Protein AF-A0A6S7BMT7-F1 (afdb_monomer)

Solvent-accessible surface area (backbone atoms only — not comparable to full-atom values): 5112 Å² total; per-residue (Å²): 109,72,68,55,49,49,52,50,24,50,52,30,46,52,52,21,51,53,28,51,73,71,34,78,83,45,37,68,55,17,35,62,33,44,46,52,20,32,56,45,41,44,57,51,30,59,74,70,66,37,60,72,60,37,55,52,42,53,51,50,40,52,52,35,53,53,54,33,44,45,69,79,36,48,67,64,43,37,54,77,69,63,62,72,83,77,68,82,82,81,75,76,131

Structure (mmCIF, N/CA/C/O backbone):
data_AF-A0A6S7BMT7-F1
#
_entry.id   AF-A0A6S7BMT7-F1
#
loop_
_atom_site.group_PDB
_atom_site.id
_atom_site.type_symbol
_atom_site.label_atom_id
_atom_site.label_alt_id
_atom_site.label_comp_id
_atom_site.label_asym_id
_atom_site.label_entity_id
_atom_site.label_seq_id
_atom_site.pdbx_PDB_ins_code
_atom_site.Cartn_x
_atom_site.Cartn_y
_atom_site.Cartn_z
_atom_site.occupancy
_atom_site.B_iso_or_equiv
_atom_site.auth_seq_id
_atom_site.auth_comp_id
_atom_site.auth_asym_id
_atom_site.auth_atom_id
_atom_site.pdbx_PDB_model_num
ATOM 1 N N . MET A 1 1 ? -20.571 5.332 9.956 1.00 84.25 1 MET A N 1
ATOM 2 C CA . MET A 1 1 ? -19.484 6.020 9.225 1.00 84.25 1 MET A CA 1
ATOM 3 C C . MET A 1 1 ? -18.081 5.549 9.603 1.00 84.25 1 MET A C 1
ATOM 5 O O . MET A 1 1 ? -17.439 4.943 8.759 1.00 84.25 1 MET A O 1
ATOM 9 N N . TRP A 1 2 ? -17.558 5.778 10.818 1.00 90.56 2 TRP A N 1
ATOM 10 C CA . TRP A 1 2 ? -16.176 5.353 11.135 1.00 90.56 2 TRP A CA 1
ATOM 11 C C . TRP A 1 2 ? -15.979 3.833 11.163 1.00 90.56 2 TRP A C 1
ATOM 13 O O . TRP A 1 2 ? -14.957 3.356 10.678 1.00 90.56 2 TRP A O 1
ATOM 23 N N . GLU A 1 3 ? -16.960 3.072 11.651 1.00 90.12 3 GLU A N 1
ATOM 24 C CA . GLU A 1 3 ? -16.943 1.603 11.560 1.00 90.12 3 GLU A CA 1
ATOM 25 C C . GLU A 1 3 ? -16.970 1.108 10.108 1.00 90.12 3 GLU A C 1
ATOM 27 O O . GLU A 1 3 ? -16.250 0.181 9.756 1.00 90.12 3 GLU A O 1
ATOM 32 N N . GLU A 1 4 ? -17.740 1.759 9.235 1.00 93.56 4 GLU A N 1
ATOM 33 C CA . GLU A 1 4 ? -17.792 1.412 7.808 1.00 93.56 4 GLU A CA 1
ATOM 34 C C . GLU A 1 4 ? -16.443 1.678 7.129 1.00 93.56 4 GLU A C 1
ATOM 36 O O . GLU A 1 4 ? -15.986 0.864 6.332 1.00 93.56 4 GLU A O 1
ATOM 41 N N . LEU A 1 5 ? -15.764 2.777 7.483 1.00 92.19 5 LEU A N 1
ATOM 42 C CA . LEU A 1 5 ? -14.412 3.075 7.000 1.00 92.19 5 LEU A CA 1
ATOM 43 C C . LEU A 1 5 ? -13.373 2.072 7.515 1.00 92.19 5 LEU A C 1
ATOM 45 O O . LEU A 1 5 ? -12.471 1.706 6.762 1.00 92.19 5 LEU A O 1
ATOM 49 N N . GLN A 1 6 ? -13.499 1.609 8.763 1.00 92.12 6 GLN A N 1
ATOM 50 C CA . GLN A 1 6 ? -12.658 0.537 9.302 1.00 92.12 6 GLN A CA 1
ATOM 51 C C . GLN A 1 6 ? -12.845 -0.751 8.500 1.00 92.12 6 GLN A C 1
ATOM 53 O O . GLN A 1 6 ? -11.868 -1.300 7.996 1.00 92.12 6 GLN A O 1
ATOM 58 N N . TRP A 1 7 ? -14.093 -1.180 8.299 1.00 94.94 7 TRP A N 1
ATOM 59 C CA . TRP A 1 7 ? -14.410 -2.359 7.494 1.00 94.94 7 TRP A CA 1
ATOM 60 C C . TRP A 1 7 ? -13.920 -2.234 6.054 1.00 94.94 7 TRP A C 1
ATOM 62 O O . TRP A 1 7 ? -13.319 -3.165 5.520 1.00 94.94 7 TRP A O 1
ATOM 72 N N . PHE A 1 8 ? -14.116 -1.072 5.436 1.00 94.81 8 PHE A N 1
ATOM 73 C CA . PHE A 1 8 ? -13.631 -0.803 4.090 1.00 94.81 8 PHE A CA 1
ATOM 74 C C . PHE A 1 8 ? -12.101 -0.897 4.005 1.00 94.81 8 PHE A C 1
ATOM 76 O O . PHE A 1 8 ? -11.578 -1.567 3.113 1.00 94.81 8 PHE A O 1
ATOM 83 N N . ALA A 1 9 ? -11.372 -0.307 4.961 1.00 92.62 9 ALA A N 1
ATOM 84 C CA . ALA A 1 9 ? -9.919 -0.437 5.041 1.00 92.62 9 ALA A CA 1
ATOM 85 C C . ALA A 1 9 ? -9.490 -1.901 5.217 1.00 92.62 9 ALA A C 1
ATOM 87 O O . ALA A 1 9 ? -8.584 -2.357 4.524 1.00 92.62 9 ALA A O 1
ATOM 88 N N . THR A 1 10 ? -10.160 -2.666 6.079 1.00 94.00 10 THR A N 1
ATOM 89 C CA . THR A 1 10 ? -9.874 -4.094 6.274 1.00 94.00 10 THR A CA 1
ATOM 90 C C . THR A 1 10 ? -10.057 -4.888 4.982 1.00 94.00 10 THR A C 1
ATOM 92 O O . THR A 1 10 ? -9.170 -5.653 4.605 1.00 94.00 10 THR A O 1
ATO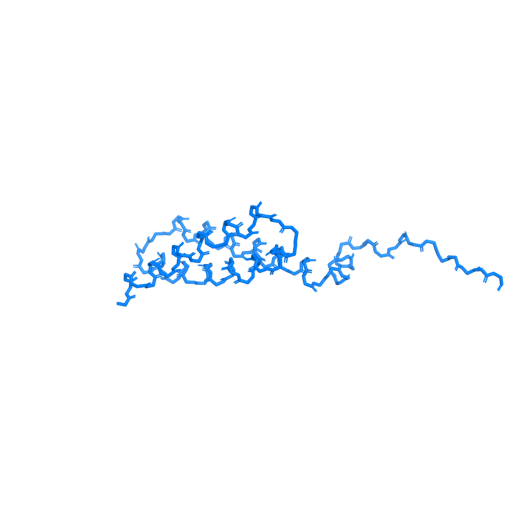M 95 N N . VAL A 1 11 ? -11.162 -4.677 4.261 1.00 96.62 11 VAL A N 1
ATOM 96 C CA . VAL A 1 11 ? -11.424 -5.348 2.977 1.00 96.62 11 VAL A CA 1
ATOM 97 C C . VAL A 1 11 ? -10.359 -4.989 1.941 1.00 96.62 11 VAL A C 1
ATOM 99 O O . VAL A 1 11 ? -9.846 -5.881 1.263 1.00 96.62 11 VAL A O 1
ATOM 102 N N . LEU A 1 12 ? -9.968 -3.714 1.846 1.00 95.44 12 LEU A N 1
ATOM 103 C CA . LEU A 1 12 ? -8.885 -3.2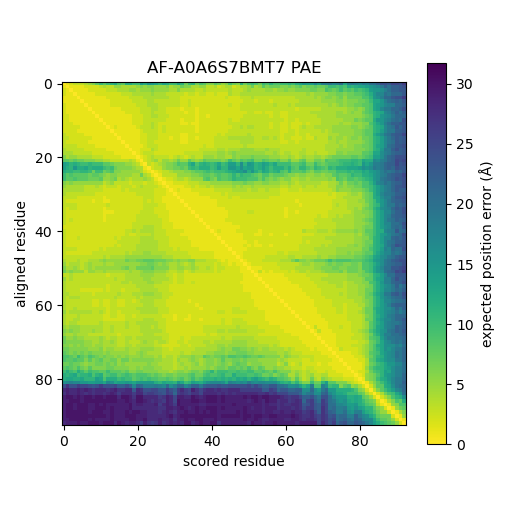85 0.958 1.00 95.44 12 LEU A CA 1
ATOM 104 C C . LEU A 1 12 ? -7.541 -3.913 1.341 1.00 95.44 12 LEU A C 1
ATOM 106 O O . LEU A 1 12 ? -6.807 -4.349 0.457 1.00 95.44 12 LEU A O 1
ATOM 110 N N . GLY A 1 13 ? -7.227 -4.003 2.634 1.00 93.38 13 GLY A N 1
ATOM 111 C CA . GLY A 1 13 ? -6.018 -4.663 3.125 1.00 93.38 13 GLY A CA 1
ATOM 112 C C . GLY A 1 13 ? -5.978 -6.146 2.743 1.00 93.38 13 GLY A C 1
ATOM 113 O O . GLY A 1 13 ? -4.974 -6.623 2.214 1.00 93.38 13 GLY A O 1
ATOM 114 N N . ILE A 1 14 ? -7.095 -6.860 2.918 1.00 95.50 14 ILE A N 1
ATOM 115 C CA . ILE A 1 14 ? -7.234 -8.271 2.522 1.00 95.50 14 ILE A CA 1
ATOM 116 C C . ILE A 1 14 ? -7.090 -8.424 1.003 1.00 95.50 14 ILE A C 1
ATOM 118 O O . ILE A 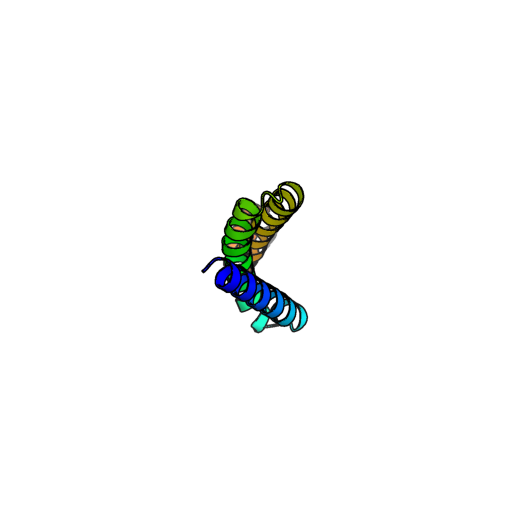1 14 ? -6.304 -9.247 0.536 1.00 95.50 14 ILE A O 1
ATOM 122 N N . ALA A 1 15 ? -7.793 -7.608 0.215 1.00 93.44 15 ALA A N 1
ATOM 123 C CA . ALA A 1 15 ? -7.696 -7.631 -1.244 1.00 93.44 15 ALA A CA 1
ATOM 124 C C . ALA A 1 15 ? -6.271 -7.310 -1.731 1.00 93.44 15 ALA A C 1
ATOM 126 O O . ALA A 1 15 ? -5.755 -7.942 -2.657 1.00 93.44 15 ALA A O 1
ATOM 127 N N . GLY A 1 16 ? -5.602 -6.358 -1.079 1.00 92.00 16 GLY A N 1
ATOM 128 C CA . GLY A 1 16 ? -4.211 -6.005 -1.336 1.00 92.00 16 GLY A CA 1
ATOM 129 C C . GLY A 1 16 ? -3.265 -7.170 -1.058 1.00 92.00 16 GLY A C 1
ATOM 130 O O . GLY A 1 16 ? -2.377 -7.437 -1.869 1.00 92.00 16 GLY A O 1
ATOM 131 N N . ALA A 1 17 ? -3.467 -7.898 0.042 1.00 91.69 17 ALA A N 1
ATOM 132 C CA . ALA A 1 17 ? -2.685 -9.086 0.369 1.00 91.69 17 ALA A CA 1
ATOM 133 C C . ALA A 1 17 ? -2.904 -10.208 -0.657 1.00 91.69 17 ALA A C 1
ATOM 135 O O . ALA A 1 17 ? -1.934 -10.726 -1.205 1.00 91.69 17 ALA A O 1
ATOM 136 N N . ILE A 1 18 ? -4.163 -10.516 -0.992 1.00 92.69 18 ILE A N 1
ATOM 137 C CA . ILE A 1 18 ? -4.514 -11.553 -1.976 1.00 92.69 18 ILE A CA 1
ATOM 138 C C . ILE A 1 18 ? -3.886 -11.239 -3.336 1.00 92.69 18 ILE A C 1
ATOM 140 O O . ILE A 1 18 ? -3.195 -12.077 -3.911 1.00 92.69 18 ILE A O 1
ATOM 144 N N . THR A 1 19 ? -4.083 -10.022 -3.850 1.00 91.69 19 THR A N 1
ATOM 145 C CA . THR A 1 19 ? -3.537 -9.634 -5.163 1.00 91.69 19 THR A CA 1
ATOM 146 C C . THR A 1 19 ? -2.010 -9.675 -5.189 1.00 91.69 19 THR A C 1
ATOM 148 O O . THR A 1 19 ? -1.436 -10.086 -6.198 1.00 91.69 19 THR A O 1
ATOM 151 N N . ASN A 1 20 ? -1.353 -9.316 -4.080 1.00 89.19 20 ASN A N 1
ATOM 152 C CA . ASN A 1 20 ? 0.100 -9.407 -3.957 1.00 89.19 20 ASN A CA 1
ATOM 153 C C . ASN A 1 20 ? 0.587 -10.868 -3.962 1.00 89.19 20 ASN A C 1
ATOM 155 O O . ASN A 1 20 ? 1.573 -11.184 -4.622 1.00 89.19 20 ASN A O 1
ATOM 159 N N . SER A 1 21 ? -0.120 -11.765 -3.267 1.00 88.31 21 SER A N 1
ATOM 160 C CA . SER A 1 21 ? 0.222 -13.190 -3.169 1.00 88.31 21 SER A CA 1
ATOM 161 C C . SER A 1 21 ? 0.030 -13.964 -4.474 1.00 88.31 21 SER A C 1
ATOM 163 O O . SER A 1 21 ? 0.765 -14.915 -4.721 1.00 88.31 21 SER A O 1
ATOM 165 N N . VAL A 1 22 ? -0.932 -13.576 -5.319 1.00 86.94 22 VAL A N 1
ATOM 166 C CA . VAL A 1 22 ? -1.169 -14.249 -6.611 1.00 86.94 22 VAL A CA 1
ATOM 167 C C . VAL A 1 22 ? -0.080 -13.913 -7.640 1.00 86.94 22 VAL A C 1
ATOM 169 O O . VAL A 1 22 ? 0.269 -14.743 -8.479 1.00 86.94 22 VAL A O 1
ATOM 172 N N . GLY A 1 23 ? 0.487 -12.705 -7.582 1.00 76.31 23 GLY A N 1
ATOM 173 C CA . GLY A 1 23 ? 1.532 -12.265 -8.503 1.00 76.31 23 GLY A CA 1
ATOM 174 C C . GLY A 1 23 ? 1.067 -12.097 -9.960 1.00 76.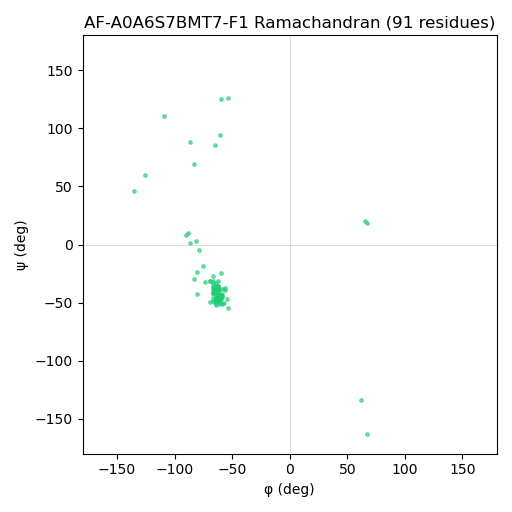31 23 GLY A C 1
ATOM 175 O O . GLY A 1 23 ? -0.118 -11.949 -10.273 1.00 76.31 23 GLY A O 1
ATOM 176 N N . GLY A 1 24 ? 2.026 -12.051 -10.889 1.00 79.19 24 GLY A N 1
ATOM 177 C CA . GLY A 1 24 ? 1.752 -11.954 -12.327 1.00 79.19 24 GLY A CA 1
ATOM 178 C C . GLY A 1 24 ? 1.011 -10.673 -12.739 1.00 79.19 24 GLY A C 1
ATOM 179 O O . GLY A 1 24 ? 1.371 -9.568 -12.333 1.00 79.19 24 GLY A O 1
ATOM 180 N N . LYS A 1 25 ? -0.027 -10.808 -13.580 1.00 75.81 25 LYS A N 1
ATOM 181 C CA . LYS A 1 25 ? -0.813 -9.664 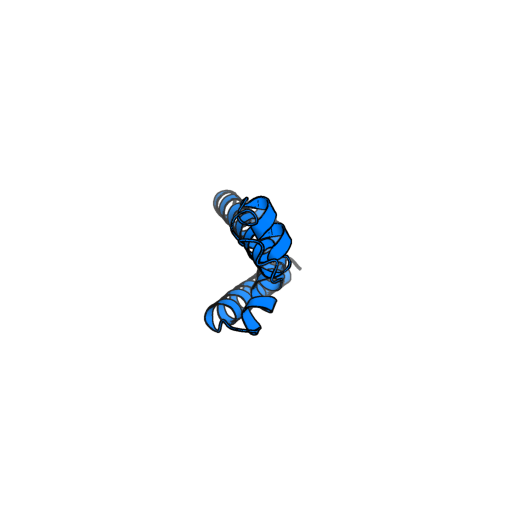-14.090 1.00 75.81 25 LYS A CA 1
ATOM 182 C C . LYS A 1 25 ? -1.617 -8.952 -12.994 1.00 75.81 25 LYS A C 1
ATOM 184 O O . LYS A 1 25 ? -1.856 -7.753 -13.118 1.00 75.81 25 LYS A O 1
ATOM 189 N N . LEU A 1 26 ? -1.994 -9.659 -11.926 1.00 81.00 26 LEU A N 1
ATOM 190 C CA . LEU A 1 26 ? -2.766 -9.104 -10.808 1.00 81.00 26 LEU A CA 1
ATOM 191 C C . LEU A 1 26 ? -1.921 -8.217 -9.886 1.00 81.00 26 LEU A C 1
ATOM 193 O O . LEU A 1 26 ? -2.472 -7.340 -9.225 1.00 81.00 26 LEU A O 1
ATOM 197 N N . LEU A 1 27 ? -0.589 -8.335 -9.944 1.00 80.38 27 LEU A N 1
ATOM 198 C CA . LEU A 1 27 ? 0.336 -7.463 -9.213 1.00 80.38 27 LEU A CA 1
ATOM 199 C C . LEU A 1 27 ? 0.180 -5.978 -9.599 1.00 80.38 27 LEU A C 1
ATOM 201 O O . LEU A 1 27 ? 0.494 -5.085 -8.816 1.00 80.38 27 LEU A O 1
ATOM 205 N N . ARG A 1 28 ? -0.338 -5.692 -10.804 1.00 83.31 28 ARG A N 1
ATOM 206 C CA . ARG A 1 28 ? -0.686 -4.326 -11.235 1.00 83.31 28 ARG A CA 1
ATOM 207 C C . ARG A 1 28 ? -1.783 -3.709 -10.378 1.00 83.31 28 ARG A C 1
ATOM 209 O O . ARG A 1 28 ? -1.752 -2.506 -10.147 1.00 83.31 28 ARG A O 1
ATOM 216 N N . LEU A 1 29 ? -2.738 -4.523 -9.930 1.00 87.88 29 LEU A N 1
ATOM 217 C CA . LEU A 1 29 ? -3.868 -4.088 -9.110 1.00 87.88 29 LEU A CA 1
ATOM 218 C C . LEU A 1 29 ? -3.483 -3.949 -7.637 1.00 87.88 29 LEU A C 1
ATOM 220 O O . LEU A 1 29 ? -4.093 -3.159 -6.926 1.00 87.88 29 LEU A O 1
ATOM 224 N N . THR A 1 30 ? -2.440 -4.649 -7.192 1.00 92.62 30 THR A N 1
ATOM 225 C CA . THR A 1 30 ? -1.913 -4.543 -5.829 1.00 92.62 30 THR A CA 1
ATOM 226 C C . THR A 1 30 ? -1.597 -3.094 -5.467 1.00 92.62 30 THR A C 1
ATOM 228 O O . THR A 1 30 ? -2.142 -2.574 -4.502 1.00 92.62 30 THR A O 1
ATOM 231 N N . TRP A 1 31 ? -0.789 -2.393 -6.262 1.00 92.31 31 TRP A N 1
ATOM 232 C CA . TRP A 1 31 ? -0.353 -1.029 -5.935 1.00 92.31 31 TRP A CA 1
ATOM 233 C C . TRP A 1 31 ? -1.493 -0.018 -5.702 1.00 92.31 31 TRP A C 1
ATOM 235 O O . TRP A 1 31 ? -1.469 0.641 -4.662 1.00 92.31 31 TRP A O 1
ATOM 245 N N . PRO A 1 32 ? -2.507 0.116 -6.583 1.00 93.44 32 PRO A N 1
ATOM 246 C CA . PRO A 1 32 ? -3.627 1.020 -6.327 1.00 93.44 32 PRO A CA 1
ATOM 247 C C . PRO A 1 32 ? -4.496 0.577 -5.140 1.00 93.44 32 PRO A C 1
ATOM 249 O O . PRO A 1 32 ? -4.977 1.437 -4.404 1.00 93.44 32 PRO A O 1
ATOM 252 N N . ILE A 1 33 ? -4.657 -0.731 -4.898 1.00 94.62 33 ILE A N 1
ATOM 253 C CA . ILE A 1 33 ? -5.403 -1.236 -3.731 1.00 94.62 33 ILE A CA 1
ATOM 254 C C . ILE A 1 33 ? -4.671 -0.890 -2.428 1.00 94.62 33 ILE A C 1
ATOM 256 O O . ILE A 1 33 ? -5.284 -0.365 -1.500 1.00 94.62 33 ILE A O 1
ATOM 260 N N . TRP A 1 34 ? -3.357 -1.114 -2.364 1.00 94.88 34 TRP A N 1
ATOM 261 C CA . TRP A 1 34 ? -2.528 -0.757 -1.208 1.00 94.88 34 TRP A CA 1
ATOM 262 C C . TRP A 1 34 ? -2.478 0.755 -0.966 1.00 94.88 34 TRP A C 1
ATOM 264 O O . TRP A 1 34 ? -2.428 1.196 0.186 1.00 94.88 34 TRP A O 1
ATOM 274 N N . LEU A 1 35 ? -2.540 1.559 -2.032 1.00 94.94 35 LEU A N 1
ATOM 275 C CA . LEU A 1 35 ? -2.614 3.014 -1.927 1.00 94.94 35 LEU A CA 1
ATOM 276 C C . LEU A 1 35 ? -3.944 3.445 -1.297 1.00 94.94 35 LEU A C 1
ATOM 278 O O . LEU A 1 35 ? -3.942 4.207 -0.332 1.00 94.94 35 LEU A O 1
ATOM 282 N N . ALA A 1 36 ? -5.065 2.911 -1.793 1.00 95.06 36 ALA A N 1
ATOM 283 C CA . ALA A 1 36 ? -6.388 3.173 -1.231 1.00 95.06 36 ALA A CA 1
ATOM 284 C C . ALA A 1 36 ? -6.477 2.721 0.236 1.00 95.06 36 ALA A C 1
ATOM 286 O O . ALA A 1 36 ? -6.910 3.493 1.091 1.00 95.06 36 ALA A O 1
ATOM 287 N N . PHE A 1 37 ? -5.985 1.514 0.542 1.00 96.69 37 PHE A N 1
ATOM 288 C CA . PHE A 1 37 ? -5.876 1.006 1.909 1.00 96.69 37 PHE A CA 1
ATOM 289 C C . PHE A 1 37 ? -5.088 1.963 2.806 1.00 96.69 37 PHE A C 1
ATOM 291 O O . PHE A 1 37 ? -5.538 2.285 3.900 1.00 96.69 37 PHE A O 1
ATOM 298 N N . SER A 1 38 ? -3.940 2.459 2.341 1.00 95.06 38 SER A N 1
ATOM 299 C CA . SER A 1 38 ? -3.089 3.335 3.147 1.00 95.06 38 SER A CA 1
ATOM 300 C C . SER A 1 38 ? -3.734 4.685 3.434 1.00 95.06 38 SER A C 1
ATOM 302 O O . SER A 1 38 ? -3.631 5.171 4.556 1.00 95.06 38 SER A O 1
ATOM 304 N N . ILE A 1 39 ? -4.442 5.270 2.465 1.00 94.56 39 ILE A N 1
ATOM 305 C CA . ILE A 1 39 ? -5.151 6.541 2.658 1.00 94.56 39 ILE A CA 1
ATOM 306 C C . ILE A 1 39 ? -6.260 6.374 3.703 1.00 94.56 39 ILE A C 1
ATOM 308 O O . ILE A 1 39 ? -6.291 7.111 4.690 1.00 94.56 39 ILE A O 1
ATOM 312 N N . VAL A 1 40 ? -7.132 5.375 3.532 1.00 95.06 40 VAL A N 1
ATOM 313 C CA . VAL A 1 40 ? -8.246 5.132 4.464 1.00 95.06 40 VAL A CA 1
ATOM 314 C C . VAL A 1 40 ? -7.722 4.698 5.837 1.00 95.06 40 VAL A C 1
ATOM 316 O O . VAL A 1 40 ? -8.187 5.194 6.861 1.00 95.06 40 VAL A O 1
ATOM 319 N N . GLY A 1 41 ? -6.704 3.837 5.870 1.00 93.81 41 GLY A N 1
ATOM 320 C CA . GLY A 1 41 ? -6.048 3.379 7.091 1.00 93.81 41 GLY A CA 1
ATOM 321 C C . GLY A 1 41 ? -5.449 4.528 7.901 1.00 93.81 41 GLY A C 1
ATOM 322 O O . GLY A 1 41 ? -5.656 4.587 9.107 1.00 93.81 41 GLY A O 1
ATOM 323 N N . ILE A 1 42 ? -4.789 5.499 7.261 1.00 95.56 42 ILE A N 1
ATOM 324 C CA . ILE A 1 42 ? -4.281 6.698 7.949 1.00 95.56 42 ILE A CA 1
ATOM 325 C C . ILE A 1 42 ? -5.429 7.515 8.551 1.00 95.56 42 ILE A C 1
ATOM 327 O O . ILE A 1 42 ? -5.325 7.952 9.698 1.00 95.56 42 ILE A O 1
ATOM 331 N N . MET A 1 43 ? -6.528 7.714 7.816 1.00 94.88 43 MET A N 1
ATOM 332 C CA . MET A 1 43 ? -7.692 8.449 8.330 1.00 94.88 43 MET A CA 1
ATOM 333 C C . MET A 1 43 ? -8.277 7.767 9.574 1.00 94.88 43 MET A C 1
ATOM 335 O O . MET A 1 43 ? -8.511 8.428 10.587 1.00 94.88 43 MET A O 1
ATOM 339 N N . VAL A 1 44 ? -8.447 6.443 9.520 1.00 94.44 44 VAL A N 1
ATOM 340 C CA . VAL A 1 44 ? -8.957 5.619 10.625 1.00 94.44 44 VAL A CA 1
ATOM 341 C C . VAL A 1 44 ? -8.005 5.630 11.825 1.00 94.44 44 VAL A C 1
ATOM 343 O O . VAL A 1 44 ? -8.426 5.917 12.942 1.00 94.44 44 VAL A O 1
ATOM 346 N N . LEU A 1 45 ? -6.714 5.366 11.619 1.00 95.38 45 LEU A N 1
ATOM 347 C CA . LEU A 1 45 ? -5.732 5.293 12.706 1.00 95.38 45 LEU A CA 1
ATOM 348 C C . LEU A 1 45 ? -5.510 6.653 13.377 1.00 95.38 45 LEU A C 1
ATOM 350 O O . LEU A 1 45 ? -5.280 6.713 14.585 1.00 95.38 45 LEU A O 1
ATOM 354 N N . ARG A 1 46 ? -5.633 7.751 12.618 1.00 94.62 46 ARG A N 1
ATOM 355 C CA . ARG A 1 46 ? -5.619 9.112 13.165 1.00 94.62 46 ARG A CA 1
ATOM 356 C C . ARG A 1 46 ? -6.830 9.376 14.040 1.00 94.62 46 ARG A C 1
ATOM 358 O O . ARG A 1 46 ? -6.666 9.973 15.099 1.00 94.62 46 ARG A O 1
ATOM 365 N N . HIS A 1 47 ? -8.010 8.927 13.623 1.00 94.19 47 HIS A N 1
ATOM 366 C CA . HIS A 1 47 ? -9.217 9.042 14.434 1.00 94.19 47 HIS A CA 1
ATOM 367 C C . HIS A 1 47 ? -9.110 8.242 15.743 1.00 94.19 47 HIS A C 1
ATOM 369 O O . HIS A 1 47 ? -9.520 8.731 16.789 1.00 94.19 47 HIS A O 1
ATOM 375 N N . LEU A 1 48 ? -8.491 7.059 15.701 1.00 93.12 48 LEU A N 1
ATOM 376 C CA . LEU A 1 48 ? -8.288 6.190 16.866 1.00 93.12 48 LEU A CA 1
ATOM 377 C C . LEU A 1 48 ? -7.124 6.616 17.784 1.00 93.12 48 LEU A C 1
ATOM 379 O O . LEU A 1 48 ? -6.899 5.977 18.808 1.00 93.12 48 LEU A O 1
ATOM 383 N N . GLY A 1 49 ? -6.349 7.648 17.428 1.00 93.88 49 GLY A N 1
ATOM 384 C CA . GLY A 1 49 ? -5.179 8.078 18.210 1.00 93.88 49 GLY A CA 1
ATOM 385 C C . GLY A 1 49 ? -4.025 7.063 18.230 1.00 93.88 49 GLY A C 1
ATOM 386 O O . GLY A 1 49 ? -3.141 7.127 19.083 1.00 93.88 49 GLY A O 1
ATOM 387 N N . ALA A 1 50 ? -4.002 6.115 17.290 1.00 94.06 50 ALA A N 1
ATOM 388 C CA . ALA A 1 50 ? -3.029 5.027 17.250 1.00 94.06 50 ALA A CA 1
ATOM 389 C C . ALA A 1 50 ? -1.706 5.472 16.594 1.00 94.06 50 ALA A C 1
ATOM 391 O O . ALA A 1 50 ? -1.360 5.045 15.492 1.00 94.06 50 ALA A O 1
ATOM 392 N N . HIS A 1 51 ? -0.952 6.350 17.264 1.00 92.31 51 HIS A N 1
ATOM 393 C CA . HIS A 1 51 ? 0.240 7.002 16.701 1.00 92.31 51 HIS A CA 1
ATOM 394 C C . HIS A 1 51 ? 1.337 6.036 16.227 1.00 92.31 51 HIS A C 1
ATOM 396 O O . HIS A 1 51 ? 1.937 6.269 15.179 1.00 92.31 51 HIS A O 1
ATOM 402 N N . GLY A 1 52 ? 1.577 4.933 16.944 1.00 94.38 52 GLY A N 1
ATOM 403 C CA . GLY A 1 52 ? 2.553 3.922 16.516 1.00 94.38 52 GLY A CA 1
ATOM 404 C C . GLY A 1 52 ? 2.171 3.274 15.181 1.00 94.38 52 GLY A C 1
ATOM 405 O O . GLY A 1 52 ? 2.980 3.216 14.255 1.00 94.38 52 GLY A O 1
ATOM 406 N N . LEU A 1 53 ? 0.902 2.875 15.048 1.00 94.19 53 LEU A N 1
ATOM 407 C CA . LEU A 1 53 ? 0.371 2.293 13.813 1.00 94.19 53 LEU A CA 1
ATOM 408 C C . LEU A 1 53 ? 0.286 3.325 12.681 1.00 94.19 53 LEU A C 1
ATOM 410 O O . LEU A 1 53 ? 0.476 2.970 11.524 1.00 94.19 53 LEU A O 1
ATOM 414 N N . LEU A 1 54 ? 0.061 4.605 12.991 1.00 94.56 54 LEU A N 1
ATOM 415 C CA . LEU A 1 54 ? 0.099 5.683 12.000 1.00 94.56 54 LEU A CA 1
ATOM 416 C C . LEU A 1 54 ? 1.469 5.820 11.335 1.00 94.56 54 LEU A C 1
ATOM 418 O O . LEU A 1 54 ? 1.542 5.955 10.115 1.00 94.56 54 LEU A O 1
ATOM 422 N N . VAL A 1 55 ? 2.550 5.780 12.119 1.00 95.25 55 VAL A N 1
ATOM 423 C CA . VAL A 1 55 ? 3.917 5.851 11.579 1.00 95.25 55 VAL A CA 1
ATOM 424 C C . VAL A 1 55 ? 4.194 4.641 10.690 1.00 95.25 55 VAL A C 1
ATOM 426 O O . VAL A 1 55 ? 4.685 4.795 9.571 1.00 95.25 55 VAL A O 1
ATOM 429 N N . GLN A 1 56 ? 3.806 3.448 11.144 1.00 94.56 56 GLN A N 1
ATOM 430 C CA . GLN A 1 56 ? 3.913 2.224 10.352 1.00 94.56 56 GLN A CA 1
ATOM 431 C C . GLN A 1 56 ? 3.121 2.325 9.038 1.00 94.56 56 GLN A C 1
ATOM 433 O O . GLN A 1 56 ? 3.640 1.993 7.972 1.00 94.56 56 GLN A O 1
ATOM 438 N N . GLN A 1 57 ? 1.896 2.851 9.084 1.00 94.50 57 GLN A N 1
ATOM 439 C CA . GLN A 1 57 ? 1.073 3.038 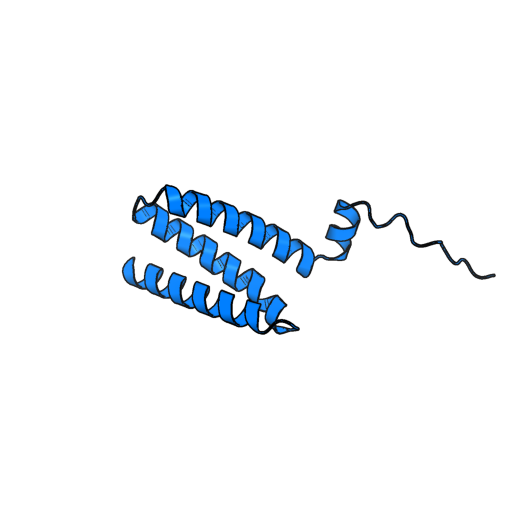7.893 1.00 94.50 57 GLN A CA 1
ATOM 440 C C . GLN A 1 57 ? 1.668 4.083 6.936 1.00 94.50 57 GLN A C 1
ATOM 442 O O . GLN A 1 57 ? 1.609 3.904 5.721 1.00 94.50 57 GLN A O 1
ATOM 447 N N . GLY A 1 58 ? 2.294 5.143 7.455 1.00 94.38 58 GLY A N 1
ATOM 448 C CA . GLY A 1 58 ? 3.027 6.128 6.653 1.00 94.38 58 GLY A CA 1
ATOM 449 C C . GLY A 1 58 ? 4.249 5.530 5.944 1.00 94.38 58 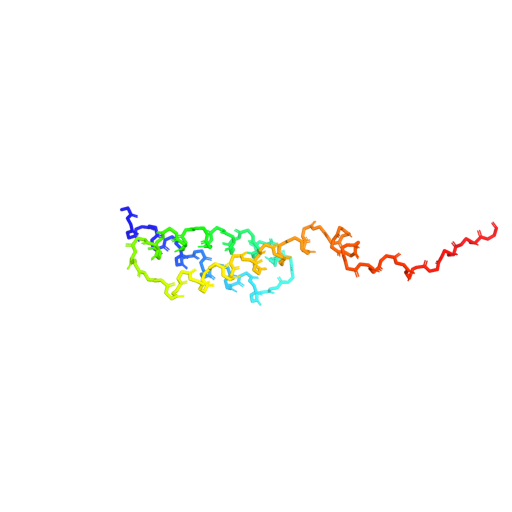GLY A C 1
ATOM 450 O O . GLY A 1 58 ? 4.516 5.840 4.777 1.00 94.38 58 GLY A O 1
ATOM 451 N N . PHE A 1 59 ? 4.952 4.608 6.604 1.00 95.38 59 PHE A N 1
ATOM 452 C CA . PHE A 1 59 ? 6.021 3.842 5.967 1.00 95.38 59 PHE A CA 1
ATOM 453 C C . PHE A 1 59 ? 5.473 2.961 4.834 1.00 95.38 59 PHE A C 1
ATOM 455 O O . PHE A 1 59 ? 6.002 2.995 3.723 1.00 95.38 59 PHE A O 1
ATOM 462 N N . TYR A 1 60 ? 4.367 2.244 5.067 1.00 93.62 60 TYR A N 1
ATOM 463 C CA . TYR A 1 60 ? 3.711 1.442 4.028 1.00 93.62 60 TYR A CA 1
ATOM 464 C C . TYR A 1 60 ? 3.194 2.269 2.852 1.00 93.62 60 TYR A C 1
ATOM 466 O O . TYR A 1 60 ? 3.287 1.830 1.706 1.00 93.62 60 TYR A O 1
ATOM 474 N N . LEU A 1 61 ? 2.707 3.485 3.097 1.00 95.56 61 LEU A N 1
ATOM 475 C CA . LEU A 1 61 ? 2.336 4.404 2.026 1.00 95.56 61 LEU A CA 1
ATOM 476 C C . LEU A 1 61 ? 3.552 4.728 1.148 1.00 95.56 61 LEU A C 1
ATOM 478 O O . LEU A 1 61 ? 3.478 4.634 -0.075 1.00 95.56 61 LEU A O 1
ATOM 482 N N . THR A 1 62 ? 4.688 5.045 1.768 1.00 95.44 62 THR A N 1
ATOM 483 C CA . THR A 1 62 ? 5.929 5.357 1.045 1.00 95.44 62 THR A CA 1
ATOM 484 C C . THR A 1 62 ? 6.405 4.175 0.201 1.00 95.44 62 THR A C 1
ATOM 486 O O . THR A 1 62 ? 6.693 4.337 -0.987 1.00 95.44 62 THR A O 1
ATOM 489 N N . THR A 1 63 ? 6.443 2.967 0.768 1.00 93.94 63 THR A N 1
ATOM 490 C CA . THR A 1 63 ? 6.855 1.770 0.018 1.00 93.94 63 THR A CA 1
ATOM 491 C C . THR A 1 63 ? 5.880 1.437 -1.109 1.00 93.94 63 THR A C 1
ATOM 493 O O . THR A 1 63 ? 6.316 1.048 -2.194 1.00 93.94 63 THR A O 1
ATOM 496 N N . THR A 1 64 ? 4.579 1.656 -0.900 1.00 94.25 64 THR A N 1
ATOM 497 C CA . THR A 1 64 ? 3.542 1.488 -1.926 1.00 94.25 64 THR A CA 1
ATOM 498 C C . THR A 1 64 ? 3.743 2.458 -3.087 1.00 94.25 64 THR A C 1
ATOM 500 O O . THR A 1 64 ? 3.658 2.046 -4.242 1.00 94.25 64 THR A O 1
ATOM 503 N N . LEU A 1 65 ? 4.065 3.725 -2.809 1.00 94.06 65 LEU A N 1
ATOM 504 C CA . LEU A 1 65 ? 4.350 4.722 -3.844 1.00 94.06 65 LEU A CA 1
ATOM 505 C C . LEU A 1 65 ? 5.602 4.360 -4.650 1.00 94.06 65 LEU A C 1
ATOM 507 O O . LEU A 1 65 ? 5.569 4.402 -5.878 1.00 94.06 65 LEU A O 1
ATOM 511 N N . ILE A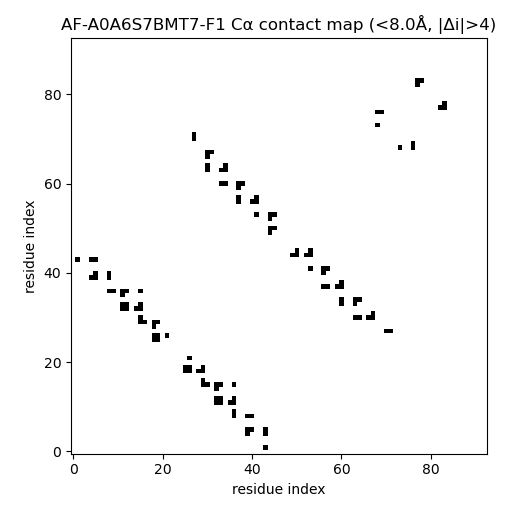 1 66 ? 6.683 3.943 -3.983 1.00 92.94 66 ILE A N 1
ATOM 512 C CA . ILE A 1 66 ? 7.924 3.515 -4.648 1.00 92.94 66 ILE A CA 1
ATOM 513 C C . ILE A 1 66 ? 7.676 2.270 -5.510 1.00 92.94 66 ILE A C 1
ATOM 515 O O . ILE A 1 66 ? 8.064 2.225 -6.680 1.00 92.94 66 ILE A O 1
ATOM 519 N N . GLY A 1 67 ? 7.018 1.255 -4.949 1.00 90.62 67 GLY A N 1
ATOM 520 C CA . GLY A 1 67 ? 6.721 0.011 -5.650 1.00 90.62 67 GLY A CA 1
ATOM 521 C C . GLY A 1 67 ? 5.768 0.214 -6.828 1.00 90.62 67 GLY A C 1
ATOM 522 O O . GLY A 1 67 ? 6.018 -0.311 -7.916 1.00 90.62 67 GLY A O 1
ATOM 523 N N . GLY A 1 68 ? 4.748 1.057 -6.649 1.00 90.75 68 GLY A N 1
ATOM 524 C CA . GLY A 1 68 ? 3.841 1.486 -7.708 1.00 90.75 68 GLY A CA 1
ATOM 525 C C . GLY A 1 68 ? 4.577 2.238 -8.812 1.00 90.75 68 GLY A C 1
ATOM 526 O O . GLY A 1 68 ? 4.458 1.873 -9.979 1.00 90.75 68 GLY A O 1
ATOM 527 N N . PHE A 1 69 ? 5.410 3.223 -8.467 1.00 91.25 69 PHE A N 1
ATOM 528 C CA . PHE A 1 69 ? 6.202 3.972 -9.443 1.00 91.25 69 PHE A CA 1
ATOM 529 C C . PHE A 1 69 ? 7.121 3.056 -10.260 1.00 91.25 69 PHE A C 1
ATOM 531 O O . PHE A 1 69 ? 7.124 3.124 -11.489 1.00 91.25 69 PHE A O 1
ATOM 538 N N . ARG A 1 70 ? 7.826 2.125 -9.603 1.00 89.75 70 ARG A N 1
ATOM 539 C CA . ARG A 1 70 ? 8.645 1.106 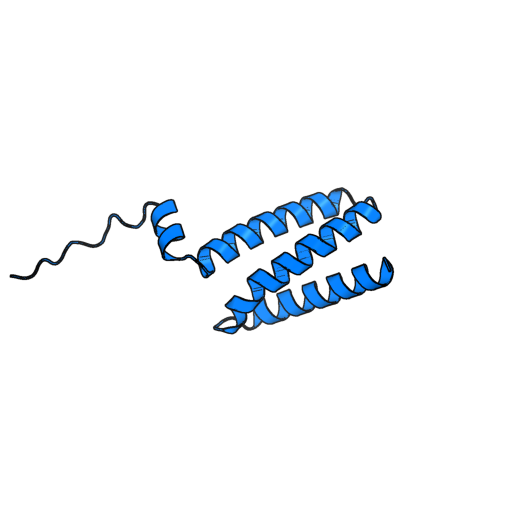-10.279 1.00 89.75 70 ARG A CA 1
ATOM 540 C C . ARG A 1 70 ? 7.832 0.276 -11.272 1.00 89.75 70 ARG A C 1
ATOM 542 O O . ARG A 1 70 ? 8.346 -0.099 -12.324 1.00 89.75 70 ARG A O 1
ATOM 549 N N . HIS A 1 71 ? 6.594 -0.057 -10.919 1.00 87.62 71 HIS A N 1
ATOM 550 C CA . HIS A 1 71 ? 5.754 -0.944 -11.711 1.00 87.62 71 HIS A CA 1
ATOM 551 C C . HIS A 1 71 ? 5.085 -0.239 -12.899 1.00 87.62 71 HIS A C 1
ATOM 553 O O . HIS A 1 71 ? 5.055 -0.792 -13.998 1.00 87.62 71 HIS A O 1
ATOM 559 N N . PHE A 1 72 ? 4.567 0.974 -12.694 1.00 88.56 72 PHE A N 1
ATOM 560 C CA . PHE A 1 72 ? 3.878 1.746 -13.731 1.00 88.56 72 PHE A CA 1
ATOM 561 C C . PHE A 1 72 ? 4.841 2.519 -14.639 1.00 88.56 72 PHE A C 1
ATOM 563 O O . PHE A 1 72 ? 4.555 2.687 -15.823 1.00 88.56 72 PHE A O 1
ATOM 570 N N . PHE A 1 73 ? 6.006 2.928 -14.126 1.00 90.56 73 PHE A N 1
ATOM 571 C CA . PHE A 1 73 ? 7.000 3.717 -14.859 1.00 90.56 73 PHE A CA 1
ATOM 572 C C . PHE A 1 73 ? 8.394 3.062 -14.838 1.00 90.56 73 PHE A C 1
ATOM 574 O O . PHE A 1 73 ? 9.369 3.671 -14.388 1.00 90.56 73 PHE A O 1
ATOM 581 N N . PRO A 1 74 ? 8.549 1.831 -15.365 1.00 87.06 74 PRO A N 1
ATOM 582 C CA . PRO A 1 74 ? 9.804 1.082 -15.266 1.00 87.06 74 PRO A CA 1
ATOM 583 C C . PRO A 1 74 ? 10.988 1.774 -15.962 1.00 87.06 74 PRO A C 1
ATOM 585 O O . PRO A 1 74 ? 12.119 1.657 -15.497 1.00 87.06 74 PRO A O 1
ATOM 588 N N . ASN A 1 75 ? 10.747 2.520 -17.047 1.00 88.25 75 ASN A N 1
ATOM 589 C CA . ASN A 1 75 ? 11.786 3.293 -17.742 1.00 88.25 75 ASN A CA 1
ATOM 590 C C . ASN A 1 75 ? 12.271 4.475 -16.893 1.00 88.25 75 ASN A C 1
ATOM 592 O O . ASN A 1 75 ? 13.467 4.622 -16.668 1.00 88.25 75 ASN A O 1
ATOM 596 N N . ALA A 1 76 ? 11.345 5.277 -16.357 1.00 87.81 76 ALA A N 1
ATOM 597 C CA . ALA A 1 76 ? 11.691 6.398 -15.485 1.00 87.81 76 ALA A CA 1
ATOM 598 C C . ALA A 1 76 ? 12.410 5.918 -14.213 1.00 87.81 76 ALA A C 1
ATOM 600 O O . ALA A 1 76 ? 13.373 6.539 -13.775 1.00 87.81 76 ALA A O 1
ATOM 601 N N . TRP A 1 77 ? 12.002 4.769 -13.667 1.00 89.81 77 TRP A N 1
ATOM 602 C CA . TRP A 1 77 ? 12.691 4.123 -12.553 1.00 89.81 77 TRP A CA 1
ATOM 603 C C . TRP A 1 77 ? 14.125 3.700 -12.901 1.00 89.81 77 TRP A C 1
ATOM 605 O O . TRP A 1 77 ? 15.048 3.967 -12.134 1.00 89.81 77 TRP A O 1
ATOM 615 N N . ARG A 1 78 ? 14.346 3.076 -14.068 1.00 87.75 78 ARG A N 1
ATOM 616 C CA . ARG A 1 78 ? 15.698 2.716 -14.532 1.00 87.75 78 ARG A CA 1
ATOM 617 C C . ARG A 1 78 ? 16.599 3.938 -14.721 1.00 87.75 78 ARG A C 1
ATOM 619 O O . ARG A 1 78 ? 17.767 3.865 -14.338 1.00 87.75 78 ARG A O 1
ATOM 626 N N . ARG A 1 79 ? 16.053 5.047 -15.238 1.00 86.31 79 ARG A N 1
ATOM 627 C CA . ARG A 1 79 ? 16.746 6.348 -15.332 1.00 86.31 79 ARG A CA 1
ATOM 628 C C . ARG A 1 79 ? 17.159 6.875 -13.972 1.00 86.31 79 ARG A C 1
ATOM 630 O O . ARG A 1 79 ? 18.322 7.205 -13.784 1.00 86.31 79 ARG A O 1
ATOM 637 N N . LEU A 1 80 ? 16.220 6.902 -13.027 1.00 84.69 80 LEU A N 1
ATOM 638 C CA . LEU A 1 80 ? 16.456 7.338 -11.648 1.00 84.69 80 LEU A CA 1
ATOM 639 C C . LEU A 1 80 ? 17.580 6.550 -10.969 1.00 84.69 80 LEU A C 1
ATOM 641 O O . LEU A 1 80 ? 18.370 7.123 -10.231 1.00 84.69 80 LEU A O 1
ATOM 645 N N . LEU A 1 81 ? 17.676 5.248 -11.246 1.00 84.06 81 LEU A N 1
ATOM 646 C CA . LEU A 1 81 ? 18.734 4.387 -10.714 1.00 84.06 81 LEU A CA 1
ATOM 647 C C . LEU A 1 81 ? 20.063 4.463 -11.488 1.00 84.06 81 LEU A C 1
ATOM 649 O O . LEU A 1 81 ? 20.973 3.695 -11.180 1.00 84.06 81 LEU A O 1
ATOM 653 N N . GLY A 1 82 ? 20.183 5.316 -12.512 1.00 73.38 82 GLY A N 1
ATOM 654 C CA . GLY A 1 82 ? 21.399 5.435 -13.324 1.00 73.38 82 GLY A CA 1
ATOM 655 C C . GLY A 1 82 ? 21.732 4.184 -14.149 1.00 73.38 82 GLY A C 1
ATOM 656 O O . GLY A 1 82 ? 22.873 4.002 -14.561 1.00 73.38 82 GLY A O 1
ATOM 657 N N . ARG A 1 83 ? 20.756 3.296 -14.399 1.00 63.78 83 ARG A N 1
ATOM 658 C CA . ARG A 1 83 ? 20.968 2.007 -15.090 1.00 63.78 83 ARG A CA 1
ATOM 659 C C . ARG A 1 83 ? 20.818 2.064 -16.617 1.00 63.78 83 ARG A C 1
ATOM 661 O O . ARG A 1 83 ? 20.837 1.019 -17.256 1.00 63.78 83 ARG A O 1
ATOM 668 N N . GLU A 1 84 ? 20.674 3.248 -17.213 1.00 58.91 84 GLU A N 1
ATOM 669 C CA . GLU A 1 84 ? 20.582 3.410 -18.679 1.00 58.91 84 GLU A CA 1
ATOM 670 C C . GLU A 1 84 ? 21.951 3.535 -19.385 1.00 58.91 84 GLU A C 1
ATOM 672 O O . GLU A 1 84 ? 21.995 3.634 -20.604 1.00 58.91 84 GLU A O 1
ATOM 677 N N . GLY A 1 85 ? 23.076 3.465 -18.660 1.00 53.41 85 GLY A N 1
ATOM 678 C CA . GLY A 1 85 ? 24.429 3.595 -19.229 1.00 53.41 85 GLY A CA 1
ATOM 679 C C . GLY A 1 85 ? 25.099 2.310 -19.745 1.00 53.41 85 GLY A C 1
ATOM 680 O O . GLY A 1 85 ? 26.294 2.342 -20.011 1.00 53.41 85 GLY A O 1
ATOM 681 N N . PHE A 1 86 ? 24.398 1.175 -19.849 1.00 51.44 86 PHE A N 1
ATOM 682 C CA . PHE A 1 86 ? 25.015 -0.117 -20.211 1.00 51.44 86 PHE A CA 1
ATOM 683 C C . PHE A 1 86 ? 24.203 -0.893 -21.256 1.00 51.44 86 PHE A C 1
ATOM 685 O O . PHE A 1 86 ? 23.937 -2.084 -21.116 1.00 51.44 86 PHE A O 1
ATOM 692 N N . LEU A 1 87 ? 23.770 -0.208 -22.310 1.00 55.81 87 LEU A N 1
ATOM 693 C CA . LEU A 1 87 ? 23.491 -0.870 -23.579 1.00 55.81 87 LEU A CA 1
ATOM 694 C C . LEU A 1 87 ? 24.593 -0.412 -24.535 1.00 55.81 87 LEU A C 1
ATOM 696 O O . LEU A 1 87 ? 24.630 0.780 -24.848 1.00 55.81 87 LEU A O 1
ATOM 700 N N . PRO A 1 88 ? 25.526 -1.293 -24.949 1.00 45.81 88 PRO A N 1
ATOM 701 C CA . PRO A 1 88 ? 26.421 -0.945 -26.032 1.00 45.81 88 PRO A CA 1
ATOM 702 C C . PRO A 1 88 ? 25.531 -0.655 -27.234 1.00 45.81 88 PRO A C 1
ATOM 704 O O . PRO A 1 88 ? 24.666 -1.456 -27.590 1.00 45.81 88 PRO A O 1
ATOM 707 N N . SER A 1 89 ? 25.697 0.528 -27.810 1.00 52.88 89 SER A N 1
ATOM 708 C CA . SER A 1 89 ? 25.137 0.847 -29.109 1.00 52.88 89 SER A CA 1
ATOM 709 C C . SER A 1 89 ? 25.734 -0.134 -30.116 1.00 52.88 89 SER A C 1
ATOM 711 O O . SER A 1 89 ? 26.824 0.093 -30.640 1.00 52.88 89 SER A O 1
ATOM 713 N N . GLU A 1 90 ? 25.036 -1.235 -30.381 1.00 53.00 90 GLU A N 1
ATOM 714 C CA . GLU A 1 90 ? 25.167 -1.937 -31.648 1.00 53.00 90 GLU A CA 1
ATOM 715 C C . GLU A 1 90 ? 24.640 -0.986 -32.728 1.00 53.00 90 GLU A C 1
ATOM 717 O O . GLU A 1 90 ? 23.464 -0.962 -33.083 1.00 53.00 90 GLU A O 1
ATOM 722 N N . HIS A 1 91 ? 25.520 -0.110 -33.203 1.00 48.78 91 HIS A N 1
ATOM 723 C CA . HIS A 1 91 ? 25.408 0.423 -34.547 1.00 48.78 91 HIS A CA 1
ATOM 724 C C . HIS A 1 91 ? 26.130 -0.562 -35.454 1.00 48.78 91 HIS A C 1
ATOM 726 O O . HIS A 1 91 ? 27.339 -0.515 -35.660 1.00 48.78 91 HIS A O 1
ATOM 732 N N . SER A 1 92 ? 25.334 -1.532 -35.895 1.00 46.31 92 SER A N 1
ATOM 733 C CA . SER A 1 92 ? 25.551 -2.333 -37.084 1.00 46.31 92 SER A CA 1
ATOM 734 C C . SER A 1 92 ? 25.753 -1.426 -38.301 1.00 46.31 92 SER A C 1
ATOM 736 O O . SER A 1 92 ? 24.866 -0.622 -38.588 1.00 46.31 92 SER A O 1
ATOM 738 N N . THR A 1 93 ? 26.876 -1.661 -38.993 1.00 41.75 93 THR A N 1
ATOM 739 C CA . THR A 1 93 ? 27.190 -1.390 -40.419 1.00 41.75 93 THR A CA 1
ATOM 740 C C . THR A 1 93 ? 27.082 0.031 -40.948 1.00 41.75 93 THR A C 1
ATOM 742 O O . THR A 1 93 ? 25.951 0.547 -41.059 1.00 41.75 93 THR A O 1
#

Organism: NCBI:txid621374

Radius of gyration: 18.07 Å; Cα contacts (8 Å, |Δi|>4): 65; chains: 1; bounding box: 47×23×59 Å

Foldseek 3Di:
DLVVLVVVLVVLVVLLVVLCVVDDPSVLVNLVSLLVSLVSVLVNCVVVVVVVVNVVSVVSNVVSVVVNCCVVPVPVVCVVVVNPPPDPPPPDD

Sequence (93 aa):
MWEELQWFATVLGIAGAITNSVGGKLLRLTWPIWLAFSIVGIMVLRHLGAHGLLVQQGFYLTTTLIGGFRHFFPNAWRRLLGREGFLPSEHST

pLDDT: mean 86.59, std 13.66, range [41.75, 96.69]

Mean predicted aligned error: 7.38 Å

Secondary structure (DSSP, 8-state):
-HHHHHHHHHHHHHHHHHHHHH-GGGHHHHHHHHHHHHHHHHHHHHHTT-HHHHHHHHHHHHHHHHHHHHHH-HHHHHHHTTTTS--------